Protein AF-A0A7J0CIS2-F1 (afdb_monomer)

Solvent-accessible surface area (backbone atoms only — not comparable to full-atom values): 3033 Å² total; per-residue (Å²): 131,85,80,77,84,74,88,87,77,51,78,74,42,84,74,46,84,41,88,57,86,84,34,54,30,28,38,27,36,31,77,84,76,45,77,45,83,46,79,43,74,58,98,67,134

Structure (mmCIF, N/CA/C/O backbone):
data_AF-A0A7J0CIS2-F1
#
_entry.id   AF-A0A7J0CIS2-F1
#
loop_
_atom_site.group_PDB
_atom_site.id
_atom_site.type_symbol
_atom_site.label_atom_id
_atom_site.label_alt_id
_atom_site.label_comp_id
_atom_site.label_asym_id
_atom_site.label_entity_id
_atom_site.label_seq_id
_atom_site.pdbx_PDB_ins_code
_atom_site.Cartn_x
_atom_site.Cartn_y
_atom_site.Cartn_z
_atom_site.occupancy
_atom_site.B_iso_or_equiv
_atom_site.auth_seq_id
_atom_site.auth_comp_id
_atom_site.auth_asym_id
_atom_site.auth_atom_id
_atom_site.pdbx_PDB_model_num
ATOM 1 N N . MET A 1 1 ? -17.973 20.692 -9.634 1.00 49.78 1 MET A N 1
ATOM 2 C CA . MET A 1 1 ? -17.579 19.273 -9.722 1.00 49.78 1 MET A CA 1
ATOM 3 C C . MET A 1 1 ? -17.636 18.713 -8.315 1.00 49.78 1 MET A C 1
ATOM 5 O O . MET A 1 1 ? -16.832 19.132 -7.492 1.00 49.78 1 MET A O 1
ATOM 9 N N . ALA A 1 2 ? -18.656 17.918 -7.994 1.00 58.28 2 ALA A N 1
ATOM 10 C CA . ALA A 1 2 ? -18.760 17.309 -6.671 1.00 58.28 2 ALA A CA 1
ATOM 11 C C . ALA A 1 2 ? -17.559 16.375 -6.483 1.00 58.28 2 ALA A C 1
ATOM 13 O O . ALA A 1 2 ? -17.280 15.553 -7.352 1.00 58.28 2 ALA A O 1
ATOM 14 N N . ARG A 1 3 ? -16.804 16.560 -5.398 1.00 71.75 3 ARG A N 1
ATOM 15 C CA . ARG A 1 3 ? -15.747 15.628 -5.015 1.00 71.75 3 ARG A CA 1
ATOM 16 C C . ARG A 1 3 ? -16.453 14.383 -4.498 1.00 71.75 3 ARG A C 1
ATOM 18 O O . ARG A 1 3 ? -17.073 14.438 -3.441 1.00 71.75 3 ARG A O 1
ATOM 25 N N . GLU A 1 4 ? -16.424 13.314 -5.278 1.00 80.81 4 GLU A N 1
ATOM 26 C CA . GLU A 1 4 ? -16.882 12.013 -4.811 1.00 80.81 4 GLU A CA 1
ATOM 27 C C . GLU A 1 4 ? -16.005 11.605 -3.622 1.00 80.81 4 GLU A C 1
ATOM 29 O O . GLU A 1 4 ? -14.778 11.763 -3.656 1.00 80.81 4 GLU A O 1
ATOM 34 N N . VAL A 1 5 ? -16.644 11.201 -2.526 1.00 84.69 5 VAL A N 1
ATOM 35 C CA . VAL A 1 5 ? -15.937 10.733 -1.334 1.00 84.69 5 VAL A CA 1
ATOM 36 C C . VAL A 1 5 ? -15.471 9.318 -1.641 1.00 84.69 5 VAL A C 1
ATOM 38 O O . VAL A 1 5 ? -16.295 8.432 -1.842 1.00 84.69 5 VAL A O 1
ATOM 41 N N . LEU A 1 6 ? -14.156 9.135 -1.725 1.00 87.56 6 LEU A N 1
ATOM 42 C CA . LEU A 1 6 ? -13.545 7.819 -1.858 1.00 87.56 6 LEU A CA 1
ATOM 43 C C . LEU A 1 6 ? -13.454 7.167 -0.479 1.00 87.56 6 LEU A C 1
ATOM 45 O O . LEU A 1 6 ? -13.275 7.860 0.523 1.00 87.56 6 LEU A O 1
ATOM 49 N N . GLU A 1 7 ? -13.572 5.846 -0.447 1.00 91.81 7 GLU A N 1
ATOM 50 C CA . GLU A 1 7 ? -13.340 5.065 0.763 1.00 91.81 7 GLU A CA 1
ATOM 51 C C . GLU A 1 7 ? -11.862 5.143 1.170 1.00 91.81 7 GLU A C 1
ATOM 53 O O . GLU A 1 7 ? -10.964 5.083 0.325 1.00 91.81 7 GLU A O 1
ATOM 58 N N . GLU A 1 8 ? -11.613 5.314 2.468 1.00 93.62 8 GLU A N 1
ATOM 59 C CA . GLU A 1 8 ? -10.270 5.263 3.040 1.00 93.62 8 GLU A CA 1
ATOM 60 C C . GLU A 1 8 ? -9.996 3.846 3.543 1.00 93.62 8 GLU A C 1
ATOM 62 O O . GLU A 1 8 ? -10.721 3.338 4.395 1.00 93.62 8 GLU A O 1
ATOM 67 N N . VAL A 1 9 ? -8.933 3.227 3.028 1.00 96.06 9 VAL A N 1
ATOM 68 C CA 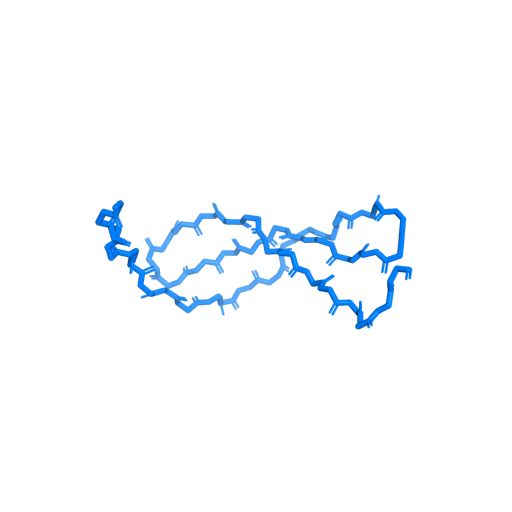. VAL A 1 9 ? -8.501 1.868 3.384 1.00 96.06 9 VAL A CA 1
ATOM 69 C C . VAL A 1 9 ? -7.034 1.871 3.802 1.00 96.06 9 VAL A C 1
ATOM 71 O O . VAL A 1 9 ? -6.242 2.704 3.338 1.00 96.06 9 VAL A O 1
ATOM 74 N N . THR A 1 10 ? -6.646 0.940 4.673 1.00 96.31 10 THR A N 1
ATOM 75 C CA . THR A 1 10 ? -5.265 0.848 5.166 1.00 96.31 10 THR A CA 1
ATOM 76 C C . THR A 1 10 ? -4.479 -0.157 4.339 1.00 96.31 10 THR A C 1
ATOM 78 O O . THR A 1 10 ? -4.804 -1.341 4.321 1.00 96.31 10 THR A O 1
ATOM 81 N N . ALA A 1 11 ? -3.388 0.275 3.702 1.00 95.31 11 ALA A N 1
ATOM 82 C CA . ALA A 1 11 ? -2.464 -0.650 3.049 1.00 95.31 11 ALA A CA 1
ATOM 83 C C . ALA A 1 11 ? -1.779 -1.555 4.093 1.00 95.31 11 ALA A C 1
ATOM 85 O O . ALA A 1 11 ? -1.138 -1.070 5.027 1.00 95.31 11 ALA A O 1
ATOM 86 N N . THR A 1 12 ? -1.883 -2.871 3.918 1.00 96.81 12 THR A N 1
ATOM 87 C CA . THR A 1 12 ? -1.382 -3.881 4.865 1.00 96.81 12 THR A CA 1
ATOM 88 C C . THR A 1 12 ? -0.091 -4.540 4.393 1.00 96.81 12 THR A C 1
ATOM 90 O O . THR A 1 12 ? 0.743 -4.922 5.218 1.00 96.81 12 T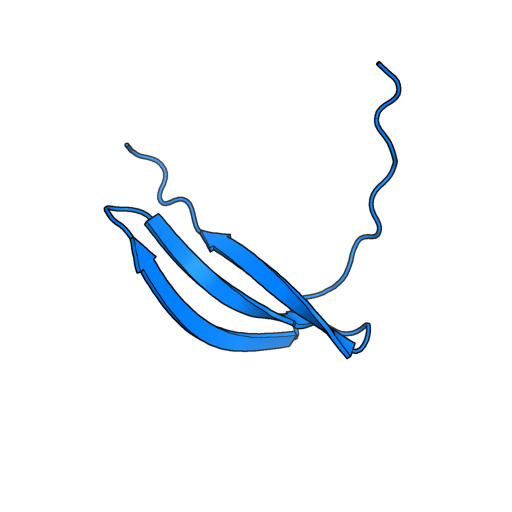HR A O 1
ATOM 93 N N . ARG A 1 13 ? 0.122 -4.658 3.074 1.00 95.62 13 ARG A N 1
ATOM 94 C CA . ARG A 1 13 ? 1.305 -5.329 2.518 1.00 95.62 13 ARG A CA 1
ATOM 95 C C . ARG A 1 13 ? 1.737 -4.749 1.179 1.00 95.62 13 ARG A C 1
ATOM 97 O O . ARG A 1 13 ? 0.922 -4.558 0.287 1.00 95.62 13 ARG A O 1
ATOM 104 N N . TYR A 1 14 ? 3.047 -4.566 1.004 1.00 91.75 14 TYR A N 1
ATOM 105 C CA . TYR A 1 14 ? 3.660 -4.241 -0.285 1.00 91.75 14 TYR A CA 1
ATOM 106 C C . TYR A 1 14 ? 4.003 -5.526 -1.049 1.00 91.75 14 TYR A C 1
ATOM 108 O O . TYR A 1 14 ? 4.848 -6.307 -0.605 1.00 91.75 14 TYR A O 1
ATOM 116 N N . VAL A 1 15 ? 3.326 -5.765 -2.171 1.00 94.12 15 VAL A N 1
ATOM 117 C CA . VAL A 1 15 ? 3.378 -7.044 -2.897 1.00 94.12 15 VAL A CA 1
ATOM 118 C C . VAL A 1 15 ? 4.443 -7.029 -3.983 1.00 94.12 15 VAL A C 1
ATOM 120 O O . VAL A 1 15 ? 5.285 -7.923 -4.049 1.00 94.12 15 VAL A O 1
ATOM 123 N N . THR A 1 16 ? 4.404 -6.040 -4.876 1.00 90.69 16 THR A N 1
ATOM 124 C CA . THR A 1 16 ? 5.307 -5.984 -6.033 1.00 90.69 16 THR A CA 1
ATOM 125 C C . THR A 1 16 ? 5.683 -4.541 -6.348 1.00 90.69 16 THR A C 1
ATOM 127 O O . THR A 1 16 ? 4.791 -3.726 -6.593 1.00 90.69 16 THR A O 1
ATOM 130 N N . PRO A 1 17 ? 6.985 -4.207 -6.376 1.00 84.56 17 PRO A N 1
ATOM 131 C CA . PRO A 1 17 ? 7.430 -2.907 -6.844 1.00 84.56 17 PRO A CA 1
ATOM 132 C C . PRO A 1 17 ? 7.270 -2.788 -8.359 1.00 84.56 17 PRO A C 1
ATOM 134 O O . PRO A 1 17 ? 7.669 -3.680 -9.108 1.00 84.56 17 PRO A O 1
ATOM 137 N N . LEU A 1 18 ? 6.758 -1.647 -8.804 1.00 83.88 18 LEU A N 1
ATOM 138 C CA . LEU A 1 18 ? 6.731 -1.231 -10.199 1.00 83.88 18 LEU A CA 1
ATOM 139 C C . LEU A 1 18 ? 7.796 -0.137 -10.376 1.00 83.88 18 LEU A C 1
ATOM 141 O O . LEU A 1 18 ? 7.880 0.806 -9.591 1.00 83.88 18 LEU A O 1
ATOM 145 N N . ARG A 1 19 ? 8.676 -0.277 -11.371 1.00 79.56 19 ARG A N 1
ATOM 146 C CA . ARG A 1 19 ? 9.728 0.718 -11.639 1.00 79.56 19 ARG A CA 1
ATOM 147 C C . ARG A 1 19 ? 9.384 1.486 -12.900 1.00 79.56 19 ARG A C 1
ATOM 149 O O . ARG A 1 19 ? 9.415 0.912 -13.983 1.00 79.56 19 ARG A O 1
ATOM 156 N N . GLU A 1 20 ? 9.115 2.777 -12.746 1.00 70.00 20 GLU A N 1
ATOM 157 C CA . GLU A 1 20 ? 8.878 3.681 -13.867 1.00 70.00 20 GLU A CA 1
ATOM 158 C C . GLU A 1 20 ? 9.470 5.068 -13.554 1.00 70.00 20 GLU A C 1
ATOM 160 O O . GLU A 1 20 ? 8.949 5.829 -12.736 1.00 70.00 20 GLU A O 1
ATOM 165 N N . GLY A 1 21 ? 10.608 5.390 -14.179 1.00 71.50 21 GLY A N 1
ATOM 166 C CA . GLY A 1 21 ? 11.302 6.667 -13.971 1.00 71.50 21 GLY A CA 1
ATOM 167 C C . GLY A 1 21 ? 11.725 6.918 -12.513 1.00 71.50 21 GLY A C 1
ATOM 168 O O . GLY A 1 21 ? 12.150 6.004 -11.811 1.00 71.50 21 GLY A O 1
ATOM 169 N N . GLY A 1 22 ? 11.642 8.176 -12.064 1.00 72.06 22 GLY A N 1
ATOM 170 C CA . GLY A 1 22 ? 11.985 8.599 -10.695 1.00 72.06 22 GLY A CA 1
ATOM 171 C C . GLY A 1 22 ? 10.917 8.300 -9.633 1.00 72.06 22 GLY A C 1
ATOM 172 O O . GLY A 1 22 ? 11.150 8.543 -8.450 1.00 72.06 22 GLY A O 1
ATOM 173 N N . SER A 1 23 ? 9.757 7.771 -10.035 1.00 75.69 23 SER A N 1
ATOM 174 C CA . SER A 1 23 ? 8.689 7.350 -9.125 1.00 75.69 23 SER A CA 1
ATOM 175 C C . SER A 1 23 ? 8.811 5.855 -8.823 1.00 75.69 23 SER A C 1
ATOM 177 O O . SER A 1 23 ? 9.280 5.073 -9.651 1.00 75.69 23 SER A O 1
ATOM 179 N N . LEU A 1 24 ? 8.375 5.447 -7.629 1.00 79.81 24 LEU A N 1
ATOM 180 C CA . LEU A 1 24 ? 8.389 4.046 -7.204 1.00 79.81 24 LEU A CA 1
ATOM 181 C C . LEU A 1 24 ? 6.961 3.543 -6.932 1.00 79.81 24 LEU A C 1
ATOM 183 O O . LEU A 1 24 ? 6.604 3.326 -5.774 1.00 79.81 24 LEU A O 1
ATOM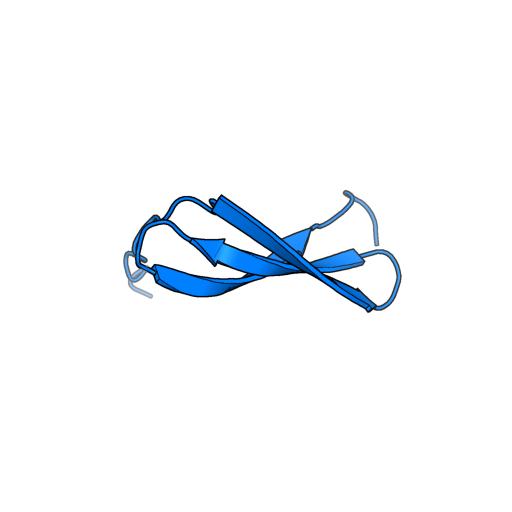 187 N N . PRO A 1 25 ? 6.098 3.415 -7.954 1.00 88.00 25 PRO A N 1
ATOM 188 C CA . PRO A 1 25 ? 4.782 2.832 -7.746 1.00 88.00 25 PRO A CA 1
ATOM 189 C C . PRO A 1 25 ? 4.883 1.364 -7.308 1.00 88.00 25 PRO A C 1
ATOM 191 O O . PRO A 1 25 ? 5.878 0.685 -7.553 1.00 88.00 25 PRO A O 1
ATOM 194 N N . GLY A 1 26 ? 3.840 0.837 -6.677 1.00 91.56 26 GLY A N 1
ATOM 195 C CA . GLY A 1 26 ? 3.787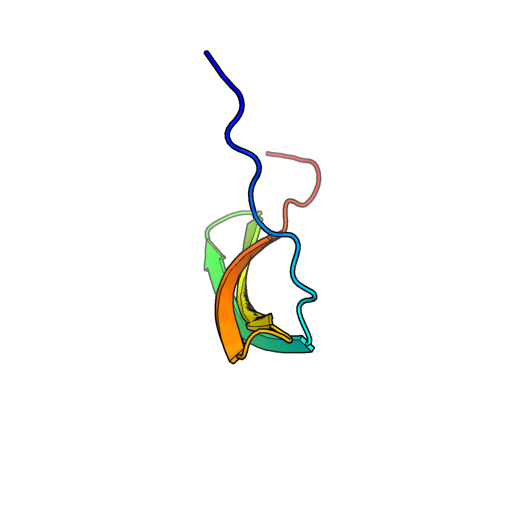 -0.584 -6.358 1.00 91.56 26 GLY A CA 1
ATOM 196 C C . GLY A 1 26 ? 2.397 -1.081 -6.016 1.00 91.56 26 GLY A C 1
ATOM 197 O O . GLY A 1 26 ? 1.498 -0.301 -5.705 1.00 91.56 26 GLY A O 1
ATOM 198 N N . ILE A 1 27 ? 2.237 -2.397 -6.110 1.00 94.44 27 ILE A N 1
ATOM 199 C CA . ILE A 1 27 ? 1.003 -3.091 -5.751 1.00 94.44 27 ILE A CA 1
ATOM 200 C C . ILE A 1 27 ? 0.962 -3.295 -4.239 1.00 94.44 27 ILE A C 1
ATOM 202 O O . ILE A 1 27 ? 1.928 -3.807 -3.662 1.00 94.44 27 ILE A O 1
ATOM 206 N N . VAL A 1 28 ? -0.156 -2.920 -3.619 1.00 95.19 28 VAL A N 1
ATOM 207 C CA . VAL A 1 28 ? -0.432 -3.131 -2.195 1.00 95.19 28 VAL A CA 1
ATOM 208 C C . VAL A 1 28 ? -1.715 -3.927 -1.987 1.00 95.19 28 VAL A C 1
ATOM 210 O O . VAL A 1 28 ? -2.681 -3.748 -2.722 1.00 95.19 28 VAL A O 1
ATOM 213 N N . GLU A 1 29 ? -1.720 -4.783 -0.972 1.00 97.50 29 GLU A N 1
ATOM 214 C CA . GLU A 1 29 ? -2.948 -5.321 -0.373 1.00 97.50 29 GLU A CA 1
ATOM 215 C C . GLU A 1 29 ? -3.429 -4.352 0.714 1.00 97.50 29 GLU A C 1
ATOM 217 O O . GLU A 1 29 ? -2.606 -3.673 1.343 1.00 97.50 29 GLU A O 1
ATOM 222 N N . ALA A 1 30 ? -4.740 -4.289 0.938 1.00 97.50 30 ALA A N 1
ATOM 223 C CA . ALA A 1 30 ? -5.364 -3.469 1.974 1.00 97.50 30 ALA A CA 1
ATOM 224 C C . ALA A 1 30 ? -6.232 -4.302 2.938 1.00 97.50 30 ALA A C 1
ATOM 226 O O . ALA A 1 30 ? -6.370 -5.519 2.789 1.00 97.50 30 ALA A O 1
ATOM 227 N N . ASP A 1 31 ? -6.733 -3.661 3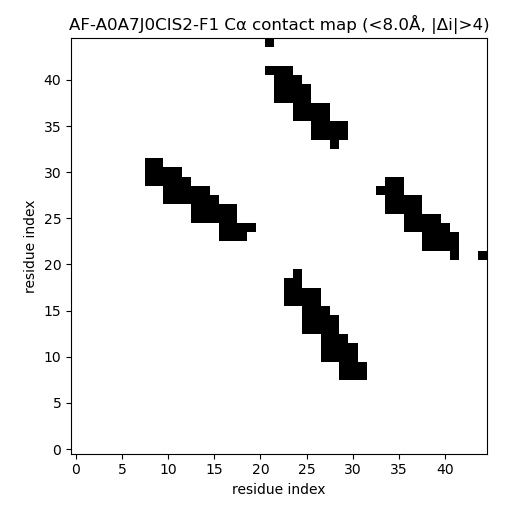.992 1.00 97.81 31 ASP A N 1
ATOM 228 C CA . ASP A 1 31 ? -7.548 -4.269 5.053 1.00 97.81 31 ASP A CA 1
ATOM 229 C C . ASP A 1 31 ? -8.965 -4.657 4.606 1.00 97.81 31 ASP A C 1
ATOM 231 O O . ASP A 1 31 ? -9.566 -5.568 5.176 1.00 97.81 31 ASP A O 1
ATOM 235 N N . ASP A 1 32 ? -9.452 -4.045 3.533 1.00 97.19 32 ASP A N 1
ATOM 236 C CA . ASP 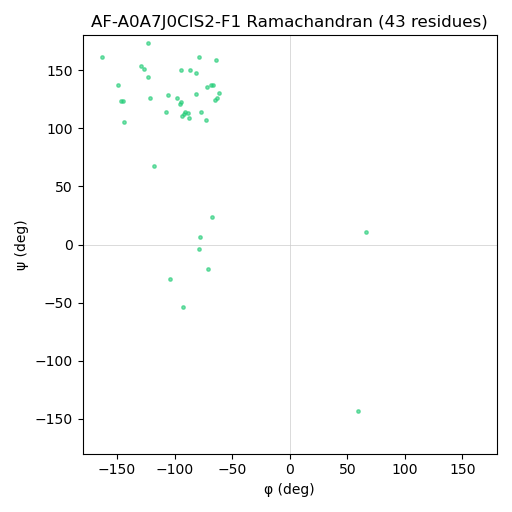A 1 32 ? -10.691 -4.383 2.829 1.00 97.19 32 ASP A CA 1
ATOM 237 C C . ASP A 1 32 ? -10.570 -5.617 1.906 1.00 97.19 32 ASP A C 1
ATOM 239 O O . ASP A 1 32 ? -11.503 -5.941 1.171 1.00 97.19 32 ASP A O 1
ATOM 243 N N . LEU A 1 33 ? -9.429 -6.321 1.945 1.00 97.19 33 LEU A N 1
ATOM 244 C CA . LEU A 1 33 ? -9.073 -7.442 1.062 1.00 97.19 33 LEU A CA 1
ATOM 245 C C . LEU A 1 33 ? -8.877 -7.043 -0.415 1.00 97.19 33 LEU A C 1
ATOM 247 O O . LEU A 1 33 ? -8.744 -7.914 -1.281 1.00 97.19 33 LEU A O 1
ATOM 251 N N . GLY A 1 34 ? -8.830 -5.743 -0.709 1.00 95.81 34 GLY A N 1
ATOM 252 C CA . GLY A 1 34 ? -8.562 -5.193 -2.028 1.00 95.81 34 GLY A CA 1
ATOM 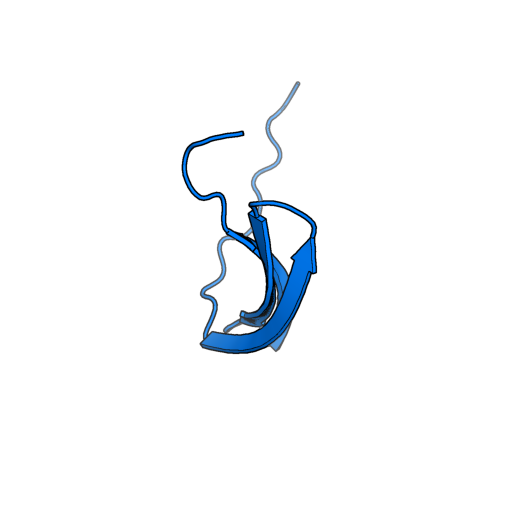253 C C . GLY A 1 34 ? -7.076 -5.193 -2.391 1.00 95.81 34 GLY A C 1
ATOM 254 O O . GLY A 1 34 ? -6.182 -5.294 -1.547 1.00 95.81 34 GLY A O 1
ATOM 255 N N . THR A 1 35 ? -6.802 -5.070 -3.693 1.00 96.50 35 THR A N 1
ATOM 256 C CA . THR A 1 35 ? -5.452 -4.880 -4.242 1.00 96.50 35 THR A CA 1
ATOM 257 C C . THR A 1 35 ? -5.403 -3.577 -5.028 1.00 96.50 35 THR A C 1
ATOM 259 O O . THR A 1 35 ? -6.193 -3.372 -5.949 1.00 96.50 35 THR A O 1
ATOM 262 N N . TYR A 1 36 ? -4.447 -2.715 -4.693 1.00 94.19 36 TYR A N 1
ATOM 263 C CA . TYR A 1 36 ? -4.380 -1.340 -5.181 1.00 94.19 36 TYR A CA 1
ATOM 264 C C . TYR A 1 36 ? -3.007 -0.995 -5.759 1.00 94.19 36 TYR A C 1
ATOM 266 O O . TYR A 1 36 ? -1.981 -1.546 -5.359 1.00 94.19 36 TYR A O 1
ATOM 274 N N . VAL A 1 37 ? -2.980 -0.034 -6.687 1.00 92.56 37 VAL A N 1
ATOM 275 C CA . VAL A 1 37 ? -1.740 0.597 -7.157 1.00 92.56 37 VAL A CA 1
ATOM 276 C C . VAL A 1 37 ? -1.472 1.825 -6.295 1.00 92.56 37 VAL A C 1
ATOM 278 O O . VAL A 1 37 ? -2.208 2.808 -6.357 1.00 92.56 37 VAL A O 1
ATOM 281 N N . MET A 1 38 ? -0.393 1.794 -5.521 1.00 91.00 38 MET A N 1
ATOM 282 C CA . MET A 1 38 ? 0.069 2.935 -4.738 1.00 91.00 38 MET A CA 1
ATOM 283 C C . MET A 1 38 ? 1.180 3.666 -5.488 1.00 91.00 38 MET A C 1
ATOM 285 O O . MET A 1 38 ? 2.195 3.072 -5.851 1.00 91.00 38 MET A O 1
ATOM 289 N N . LYS A 1 39 ? 1.013 4.975 -5.695 1.00 86.12 39 LYS A N 1
ATOM 290 C CA . LYS A 1 39 ? 2.047 5.830 -6.284 1.00 86.12 39 LYS A CA 1
ATOM 291 C C . LYS A 1 39 ? 2.877 6.486 -5.185 1.00 86.12 39 LYS A C 1
ATOM 293 O O . LYS A 1 39 ? 2.397 7.390 -4.508 1.00 86.12 39 LYS A O 1
ATOM 298 N N . LEU A 1 40 ? 4.140 6.083 -5.055 1.00 80.62 40 LEU A N 1
ATOM 299 C CA . LEU A 1 40 ? 5.112 6.802 -4.234 1.00 80.62 40 LEU A CA 1
ATOM 300 C C . LEU A 1 40 ? 5.772 7.890 -5.085 1.00 8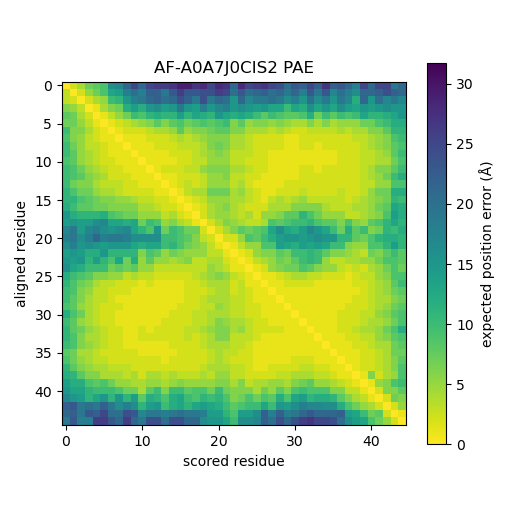0.62 40 LEU A C 1
ATOM 302 O O . LEU A 1 40 ? 6.551 7.607 -6.003 1.00 80.62 40 LEU A O 1
ATOM 3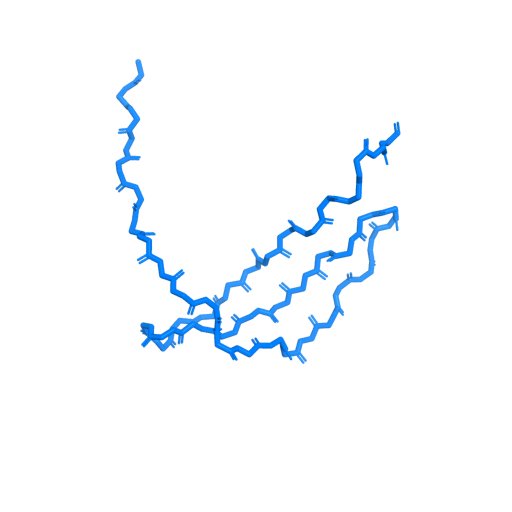06 N N . SER A 1 41 ? 5.445 9.146 -4.799 1.00 71.94 41 SER A N 1
ATOM 307 C CA . SER A 1 41 ? 6.163 10.294 -5.345 1.00 71.94 41 SER A CA 1
ATOM 308 C C . SER A 1 41 ? 7.280 10.688 -4.384 1.00 71.94 41 SER A C 1
ATOM 310 O O . SER A 1 41 ? 7.023 11.185 -3.288 1.00 71.94 41 SER A O 1
ATOM 312 N N . THR A 1 42 ? 8.526 10.500 -4.797 1.00 66.25 42 THR A N 1
ATOM 313 C CA . THR A 1 42 ? 9.633 11.305 -4.279 1.00 66.25 42 THR A CA 1
ATOM 314 C C . THR A 1 42 ? 9.418 12.726 -4.812 1.00 66.25 42 THR A C 1
ATOM 316 O O . THR A 1 42 ? 8.958 12.902 -5.935 1.00 66.25 42 THR A O 1
ATOM 319 N N . GLY A 1 43 ? 9.615 13.752 -3.987 1.00 65.81 43 GLY A N 1
ATOM 320 C CA . GLY A 1 43 ? 9.101 15.109 -4.233 1.00 65.81 43 GLY A CA 1
ATOM 321 C C . GLY A 1 43 ? 9.689 15.899 -5.412 1.00 65.81 43 GLY A C 1
ATOM 322 O O . GLY A 1 43 ? 9.630 17.121 -5.360 1.00 65.81 43 GLY A O 1
ATOM 323 N N . TRP A 1 44 ? 10.261 15.262 -6.436 1.00 58.75 44 TRP A N 1
ATOM 324 C CA . TRP A 1 44 ? 10.873 15.930 -7.586 1.00 58.75 44 TRP A CA 1
ATOM 325 C C . TRP A 1 44 ? 10.699 15.098 -8.864 1.00 58.75 44 TRP A C 1
ATOM 327 O O . TRP A 1 44 ? 11.102 13.934 -8.917 1.00 58.75 44 TRP A O 1
ATOM 337 N N . CYS A 1 45 ? 10.100 15.727 -9.878 1.00 54.72 45 CYS A N 1
ATOM 338 C CA . CYS A 1 45 ? 10.292 15.422 -11.293 1.00 54.72 45 CYS A CA 1
ATOM 339 C C . CYS A 1 45 ? 11.161 16.531 -11.892 1.00 54.72 45 CYS A C 1
ATOM 341 O O . CYS A 1 45 ? 11.060 17.672 -11.380 1.00 54.72 45 CYS A O 1
#

Radius of gyration: 12.72 Å; Cα contacts (8 Å, |Δi|>4): 71; chains: 1; bounding box: 31×27×19 Å

Mean predicted aligned error: 6.76 Å

pLDDT: mean 84.5, std 13.09, range [49.78, 97.81]

Secondary structure (DSSP, 8-state):
-----PPP--EEEEEEE--BTTB--EEEEETTS-EEEE----S--

Sequence (45 aa):
MAREVLEEVTATRYVTPLREGGSLPGIVEADDLGTYVMKLSTGWC

Foldseek 3Di:
DDDDDDDDWAFDDFDAWDDDPQKIWGWTQTPVRDIDIDTHDPPDD

Organism: Streptomyces microflavus (NCBI:txid1919)

Nearest PDB structures (foldseek):
  1mjf-assembly1_B  TM=6.424E-01  e=8.215E-01  Pyrococcus furiosus
  1gut-assembly1_C  TM=6.294E-01  e=1.198E+00  Clostridium pasteurianum
  1o7l-assembly1_B  TM=6.848E-01  e=2.714E+00  Escherichia coli
  2yyz-assembly1_A  TM=5.587E-01  e=3.278E+00  Thermotoga maritima MSB8
  8y5f-assembly1_D  TM=3.569E-01  e=1.198E+00  Escherichia coli